Protein AF-A0A2D5ZMA6-F1 (afdb_monomer)

Sequence (93 aa):
MGLPLSLIPIRKQHMLFHMKTTMIIDDGVMARLRQEAAKQGRPMSELVESALRRFLQRPRTTAELPDLPSFDGGGAIVDVSDRDALYQAMEAR

Solvent-accessible surface area (backbone atoms only — not comparable to full-atom values): 6482 Å² total; per-residue (Å²): 141,85,83,78,90,79,76,80,78,77,77,76,73,69,73,85,72,88,77,87,83,91,75,93,71,57,69,72,58,53,52,51,48,51,54,51,20,61,7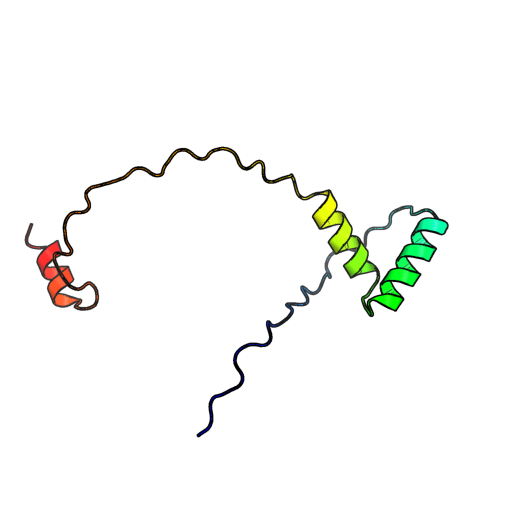6,67,76,43,62,56,69,58,53,52,49,55,49,51,52,58,71,69,50,72,78,80,72,82,62,86,69,77,79,77,87,84,75,90,78,72,74,84,90,58,59,82,86,41,59,68,60,40,52,50,70,65,66,76,110

Nearest PDB structures (foldseek):
  5x3t-assembly1_G  TM=6.405E-01  e=3.426E-01  Mycobacterium tuberculosis H37Rv
  5x3t-assembly1_E  TM=6.381E-01  e=1.831E+00  Mycobacterium tuberculosis H37Rv

Mean predicted aligned error: 15.53 Å

Structure (mmCIF, N/CA/C/O backbone):
data_AF-A0A2D5ZMA6-F1
#
_entry.id   AF-A0A2D5ZMA6-F1
#
loop_
_atom_site.group_PDB
_atom_site.id
_atom_site.type_symbol
_atom_site.label_atom_id
_atom_site.label_alt_id
_atom_site.label_comp_id
_atom_site.label_asym_id
_atom_site.label_entity_id
_atom_site.label_seq_id
_atom_site.pdbx_PDB_ins_code
_atom_site.Cartn_x
_atom_site.Cartn_y
_atom_site.Cartn_z
_atom_site.occupancy
_atom_site.B_iso_or_equiv
_atom_site.auth_seq_id
_atom_site.auth_comp_id
_atom_site.auth_asym_id
_atom_site.auth_atom_id
_atom_site.pdbx_PDB_model_num
ATOM 1 N N . MET A 1 1 ? -5.727 -39.652 -19.643 1.00 41.69 1 MET A N 1
ATOM 2 C CA . MET A 1 1 ? -6.256 -38.273 -19.620 1.00 41.69 1 MET A CA 1
ATOM 3 C C . MET A 1 1 ? -6.101 -37.733 -18.211 1.00 41.69 1 MET A C 1
ATOM 5 O O . MET A 1 1 ? -6.858 -38.121 -17.337 1.00 41.69 1 MET A O 1
ATOM 9 N N . GLY A 1 2 ? -5.069 -36.932 -17.967 1.00 48.28 2 GLY A N 1
ATOM 10 C CA . GLY A 1 2 ? -4.787 -36.362 -16.653 1.00 48.28 2 GLY A CA 1
ATOM 11 C C . GLY A 1 2 ? -3.828 -35.200 -16.831 1.00 48.28 2 GLY A C 1
ATOM 12 O O . GLY A 1 2 ? -2.641 -35.420 -17.047 1.00 48.28 2 GLY A O 1
ATOM 13 N N . LEU A 1 3 ? -4.362 -33.982 -16.829 1.00 46.25 3 LEU A N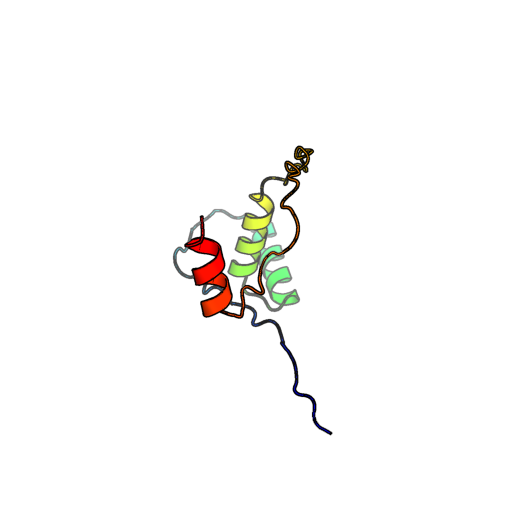 1
ATOM 14 C CA . LEU A 1 3 ? -3.565 -32.760 -16.823 1.00 46.25 3 LEU A CA 1
ATOM 15 C C . LEU A 1 3 ? -3.524 -32.228 -15.381 1.00 46.25 3 LEU A C 1
ATOM 17 O O . LEU A 1 3 ? -4.574 -32.176 -14.736 1.00 46.25 3 LEU A O 1
ATOM 21 N N . PRO A 1 4 ? -2.337 -31.887 -14.851 1.00 45.66 4 PRO A N 1
ATOM 22 C CA . PRO A 1 4 ? -2.164 -31.511 -13.456 1.00 45.66 4 PRO A CA 1
ATOM 23 C C . PRO A 1 4 ? -2.602 -30.065 -13.196 1.00 45.66 4 PRO A C 1
ATOM 25 O O . PRO A 1 4 ? -2.424 -29.182 -14.034 1.00 45.66 4 PRO A O 1
ATOM 28 N N . LEU A 1 5 ? -3.138 -29.836 -11.992 1.00 45.88 5 LEU A N 1
ATOM 29 C CA . LEU A 1 5 ? -3.413 -28.521 -11.413 1.00 45.88 5 LEU A CA 1
ATOM 30 C C . LEU A 1 5 ? -2.174 -27.613 -11.522 1.00 45.88 5 LEU A C 1
ATOM 32 O O . LEU A 1 5 ? -1.215 -27.768 -10.765 1.00 45.88 5 LEU A O 1
ATOM 36 N N . SER A 1 6 ? -2.202 -26.635 -12.428 1.00 43.25 6 SER A N 1
ATOM 37 C CA . SER A 1 6 ? -1.193 -25.582 -12.491 1.00 43.25 6 SER A CA 1
ATOM 38 C C . SER A 1 6 ? -1.558 -24.424 -11.559 1.00 43.25 6 SER A C 1
ATOM 40 O O . SER A 1 6 ? -2.565 -23.749 -11.758 1.00 43.25 6 SER A O 1
ATOM 42 N N . LEU A 1 7 ? -0.667 -24.176 -10.597 1.00 42.78 7 LEU A N 1
ATOM 43 C CA . LEU A 1 7 ? -0.366 -22.872 -10.002 1.00 42.78 7 LEU A CA 1
ATOM 44 C C . LEU A 1 7 ? -1.538 -22.113 -9.352 1.00 42.78 7 LEU A C 1
ATOM 46 O O . LEU A 1 7 ? -2.015 -21.089 -9.836 1.00 42.78 7 LEU A O 1
ATOM 50 N N . ILE A 1 8 ? -1.875 -22.519 -8.129 1.00 47.09 8 ILE A N 1
ATOM 51 C CA . ILE A 1 8 ? -2.301 -21.533 -7.131 1.00 47.09 8 ILE A CA 1
ATOM 52 C C . ILE A 1 8 ? -1.063 -20.662 -6.865 1.00 47.09 8 ILE A C 1
ATOM 54 O O . ILE A 1 8 ? -0.023 -21.215 -6.491 1.00 47.09 8 ILE A O 1
ATOM 58 N N . PRO A 1 9 ? -1.105 -19.333 -7.065 1.00 41.84 9 PRO A N 1
ATOM 59 C CA . PRO A 1 9 ? 0.015 -18.493 -6.691 1.00 41.84 9 PRO A CA 1
ATOM 60 C C . PRO A 1 9 ? 0.214 -18.652 -5.186 1.00 41.84 9 PRO A C 1
ATOM 62 O O . PRO A 1 9 ? -0.666 -18.322 -4.388 1.00 41.84 9 PRO A O 1
ATOM 65 N N . ILE A 1 10 ? 1.373 -19.191 -4.811 1.00 43.25 10 ILE A N 1
ATOM 66 C CA . ILE A 1 10 ? 1.868 -19.199 -3.441 1.00 43.25 10 ILE A CA 1
ATOM 67 C C . ILE A 1 10 ? 1.817 -17.738 -3.002 1.00 43.25 10 ILE A C 1
ATOM 69 O O . ILE A 1 10 ? 2.652 -16.930 -3.418 1.00 43.25 10 ILE A O 1
ATOM 73 N N . ARG A 1 11 ? 0.816 -17.369 -2.192 1.00 44.66 11 AR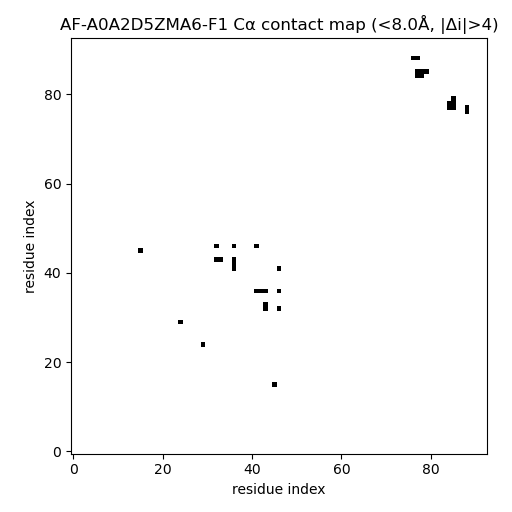G A N 1
ATOM 74 C CA . ARG A 1 11 ? 0.888 -16.150 -1.394 1.00 44.66 11 ARG A CA 1
ATOM 75 C C . ARG A 1 11 ? 2.139 -16.336 -0.553 1.00 44.66 11 ARG A C 1
ATOM 77 O O . ARG A 1 11 ? 2.093 -17.012 0.470 1.00 44.66 11 ARG A O 1
ATOM 84 N N . LYS A 1 12 ? 3.266 -15.778 -1.007 1.00 45.31 12 LYS A N 1
ATOM 85 C CA . LYS A 1 12 ? 4.404 -15.494 -0.145 1.00 45.31 12 LYS A CA 1
ATOM 86 C C . LYS A 1 12 ? 3.836 -14.579 0.927 1.00 45.31 12 LYS A C 1
ATOM 88 O O . LYS A 1 12 ? 3.768 -13.366 0.746 1.00 45.31 12 LYS A O 1
ATOM 93 N N . GLN A 1 13 ? 3.367 -15.171 2.019 1.00 50.28 13 GLN A N 1
ATOM 94 C CA . GLN A 1 13 ? 3.331 -14.497 3.294 1.00 50.28 13 GLN A CA 1
ATOM 95 C C . GLN A 1 13 ? 4.793 -14.157 3.546 1.00 50.28 13 GLN A C 1
ATOM 97 O O . GLN A 1 13 ? 5.567 -14.981 4.024 1.00 50.28 13 GLN A O 1
ATOM 102 N N . HIS A 1 14 ? 5.218 -12.977 3.092 1.00 51.41 14 HIS A N 1
ATOM 103 C CA . HIS A 1 14 ? 6.410 -12.373 3.640 1.00 51.41 14 HIS A CA 1
ATOM 104 C C . HIS A 1 14 ? 6.118 -12.340 5.130 1.00 51.41 14 HIS A C 1
ATOM 106 O O . HIS A 1 14 ? 5.195 -11.650 5.561 1.00 51.41 14 HIS A O 1
ATOM 112 N N . MET A 1 15 ? 6.815 -13.187 5.881 1.00 51.06 15 MET A N 1
ATOM 113 C CA . MET A 1 15 ? 6.841 -13.132 7.326 1.00 51.06 15 MET A CA 1
ATOM 114 C C . MET A 1 15 ? 7.262 -11.699 7.658 1.00 51.06 15 MET A C 1
ATOM 116 O O . MET A 1 15 ? 8.439 -11.360 7.596 1.00 51.06 15 MET A O 1
ATOM 120 N N . LEU A 1 16 ? 6.273 -10.836 7.906 1.00 52.25 16 LEU A N 1
ATOM 121 C CA . LEU A 1 16 ? 6.392 -9.431 8.297 1.00 52.25 16 LEU A CA 1
ATOM 122 C C . LEU A 1 16 ? 6.844 -9.376 9.758 1.00 52.25 16 LEU A C 1
ATOM 124 O O . LEU A 1 16 ? 6.243 -8.747 10.620 1.00 52.25 16 LEU A O 1
ATOM 128 N N . PHE A 1 17 ? 7.906 -10.107 10.055 1.00 60.81 17 PHE A N 1
ATOM 129 C CA . PHE A 1 17 ? 8.690 -9.925 11.248 1.00 60.81 17 PHE A CA 1
ATOM 130 C C . PHE A 1 17 ? 9.936 -9.215 10.776 1.00 60.81 17 PHE A C 1
ATOM 132 O O . PHE A 1 17 ? 10.622 -9.752 9.922 1.00 60.81 17 PHE A O 1
ATOM 139 N N . HIS A 1 18 ? 10.163 -8.001 11.267 1.00 59.28 18 HIS A N 1
ATOM 140 C CA . HIS A 1 18 ? 11.471 -7.620 11.804 1.00 59.28 18 HIS A CA 1
ATOM 141 C C . HIS A 1 18 ? 11.365 -6.365 12.694 1.00 59.28 18 HIS A C 1
ATOM 143 O O . HIS A 1 18 ? 12.195 -6.219 13.580 1.00 59.28 18 HIS A O 1
ATOM 149 N N . MET A 1 19 ? 10.307 -5.535 12.601 1.00 74.25 19 MET A N 1
ATOM 150 C CA . MET A 1 19 ? 10.062 -4.448 13.571 1.00 74.25 19 MET A CA 1
ATOM 151 C C . MET A 1 19 ? 8.590 -4.297 13.978 1.00 74.25 19 MET A C 1
ATOM 153 O O . MET A 1 19 ? 7.694 -4.329 13.138 1.00 74.25 19 MET A O 1
ATOM 157 N N . LYS A 1 20 ? 8.349 -4.092 15.280 1.00 81.88 20 LYS A N 1
ATOM 158 C CA . LYS A 1 20 ? 7.082 -3.577 15.819 1.00 81.88 20 LYS A CA 1
ATOM 159 C C . LYS A 1 20 ? 7.271 -2.092 16.093 1.00 81.88 20 LYS A C 1
ATOM 161 O O . LYS A 1 20 ? 8.054 -1.725 16.963 1.00 81.88 20 LYS A O 1
ATOM 166 N N . THR A 1 21 ? 6.568 -1.256 15.344 1.00 85.56 21 THR A N 1
ATOM 167 C CA . THR A 1 21 ? 6.570 0.193 15.544 1.00 85.56 21 THR A CA 1
ATOM 168 C C . THR A 1 21 ? 5.363 0.576 16.384 1.00 85.56 21 THR A C 1
ATOM 170 O O . THR A 1 21 ? 4.237 0.198 16.062 1.00 85.56 21 THR A O 1
ATOM 173 N N . THR A 1 22 ? 5.588 1.339 17.447 1.00 89.88 22 THR A N 1
A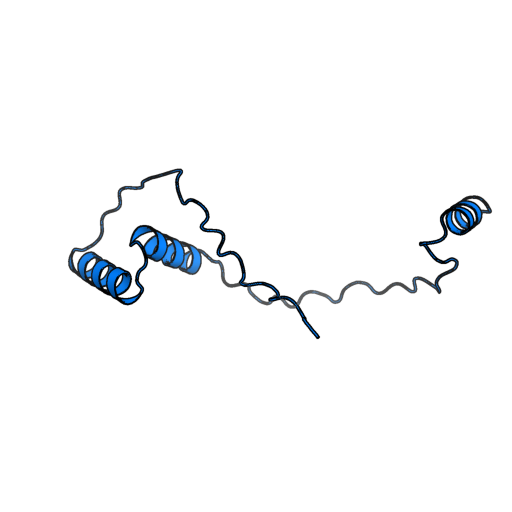TOM 174 C CA . THR A 1 22 ? 4.506 1.974 18.201 1.00 89.88 22 THR A CA 1
ATOM 175 C C . THR A 1 22 ? 4.180 3.304 17.532 1.00 89.88 22 THR A C 1
ATOM 177 O O . THR A 1 22 ? 5.058 4.148 17.379 1.00 89.88 22 THR A O 1
ATOM 180 N N . MET A 1 23 ? 2.929 3.489 17.118 1.00 90.81 23 MET A N 1
ATOM 181 C CA . MET A 1 23 ? 2.423 4.743 16.558 1.00 90.81 23 MET A CA 1
ATOM 182 C C . MET A 1 23 ? 1.116 5.115 17.255 1.00 90.81 23 MET A C 1
ATOM 184 O O . MET A 1 23 ? 0.375 4.234 17.691 1.00 90.81 23 MET A O 1
ATOM 188 N N . ILE A 1 24 ? 0.838 6.411 17.363 1.00 95.69 24 ILE A N 1
ATOM 189 C CA . ILE A 1 24 ? -0.422 6.905 17.922 1.00 95.69 24 ILE A CA 1
ATOM 190 C C . ILE A 1 24 ? -1.487 6.817 16.829 1.00 95.69 24 ILE A C 1
ATOM 192 O O . ILE A 1 24 ? -1.288 7.326 15.727 1.00 95.69 24 ILE A O 1
ATOM 196 N N . ILE A 1 25 ? -2.607 6.163 17.133 1.00 94.38 25 ILE A N 1
ATOM 197 C CA . ILE A 1 25 ? -3.750 6.015 16.231 1.00 94.38 25 ILE A CA 1
ATOM 198 C C . ILE A 1 25 ? -5.000 6.389 17.020 1.00 94.38 25 ILE A C 1
ATOM 200 O O . ILE A 1 25 ? -5.192 5.891 18.125 1.00 94.38 25 ILE A O 1
ATOM 204 N N . ASP A 1 26 ? -5.833 7.252 16.442 1.00 97.81 26 ASP A N 1
ATOM 205 C CA . ASP A 1 26 ? -7.140 7.606 16.996 1.00 97.81 26 ASP A CA 1
ATOM 206 C C . ASP A 1 26 ? -8.022 6.362 17.231 1.00 97.81 26 ASP A C 1
ATOM 208 O O . ASP A 1 26 ? -8.021 5.416 16.434 1.00 97.81 26 ASP A O 1
ATOM 212 N N . ASP A 1 27 ? -8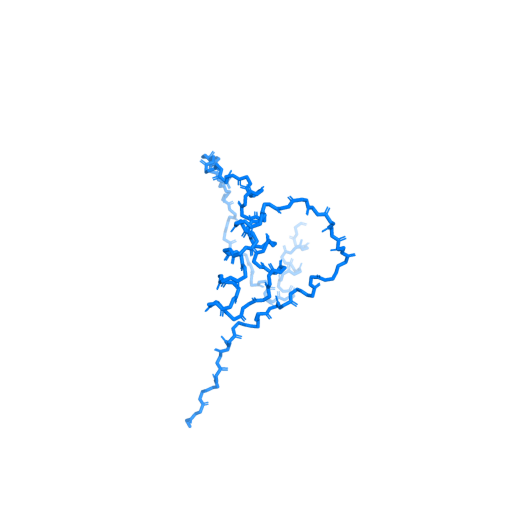.811 6.372 18.307 1.00 97.31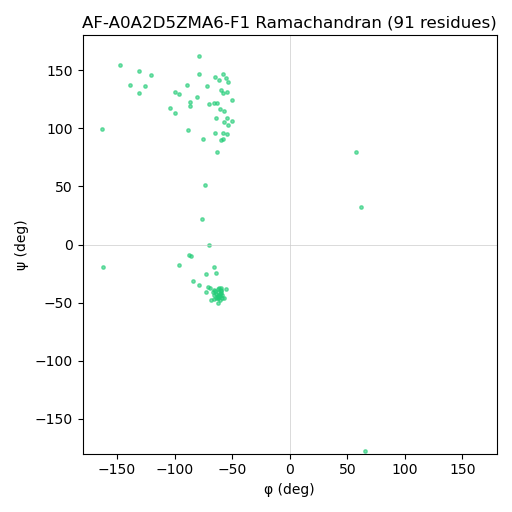 27 ASP A N 1
ATOM 213 C CA . ASP A 1 27 ? -9.642 5.233 18.713 1.00 97.31 27 ASP A CA 1
ATOM 214 C C . ASP A 1 27 ? -10.690 4.859 17.656 1.00 97.31 27 ASP A C 1
ATOM 216 O O . ASP A 1 27 ? -10.935 3.672 17.403 1.00 97.31 27 ASP A O 1
ATOM 220 N N . GLY A 1 28 ? -11.276 5.854 16.984 1.00 98.00 28 GLY A N 1
ATOM 221 C CA . GLY A 1 28 ? -12.225 5.641 15.895 1.00 98.00 28 GLY A CA 1
ATOM 222 C C . GLY A 1 28 ? -11.566 4.979 14.685 1.00 98.00 28 GLY A C 1
ATOM 223 O O . GLY A 1 28 ? -12.141 4.074 14.069 1.00 98.00 28 GLY A O 1
ATOM 224 N N . VAL A 1 29 ? -10.328 5.366 14.374 1.00 96.88 29 VAL A N 1
ATOM 225 C CA . VAL A 1 29 ? -9.523 4.720 13.326 1.00 96.88 29 VAL A CA 1
ATOM 226 C C . VAL A 1 29 ? -9.179 3.280 13.715 1.00 96.88 29 VAL A C 1
ATOM 228 O O . VAL A 1 29 ? -9.350 2.372 12.896 1.00 96.88 29 VAL A O 1
ATOM 231 N N . MET A 1 30 ? -8.784 3.031 14.967 1.00 96.62 30 MET A N 1
ATOM 232 C CA . MET A 1 30 ? -8.513 1.676 15.462 1.00 96.62 30 MET A CA 1
ATOM 233 C C . MET A 1 30 ? -9.749 0.771 15.431 1.00 96.62 30 MET A C 1
ATOM 235 O O . MET A 1 30 ? -9.636 -0.411 15.093 1.00 96.62 30 MET A O 1
ATOM 239 N N . ALA A 1 31 ? -10.934 1.297 15.750 1.00 97.81 31 ALA A N 1
ATOM 240 C CA . ALA A 1 31 ? -12.187 0.548 15.670 1.00 97.81 31 ALA A CA 1
ATOM 241 C C . ALA A 1 31 ? -12.492 0.104 14.230 1.00 97.81 31 ALA A C 1
ATOM 243 O O . ALA A 1 31 ? -12.775 -1.072 13.986 1.00 97.81 31 ALA A O 1
ATOM 244 N N . ARG A 1 32 ? -12.352 1.019 13.263 1.00 97.50 32 ARG A N 1
ATOM 245 C CA . ARG A 1 32 ? -12.538 0.711 11.837 1.00 97.50 32 ARG A CA 1
ATOM 246 C C . ARG A 1 32 ? -11.506 -0.293 11.332 1.00 97.50 32 ARG A C 1
ATOM 248 O O . ARG A 1 32 ? -11.873 -1.239 10.642 1.00 97.50 32 ARG A O 1
ATOM 255 N N . LEU A 1 33 ? -10.239 -0.146 11.724 1.00 96.62 33 LEU A N 1
ATOM 256 C CA . LEU A 1 33 ? -9.178 -1.081 11.345 1.00 96.62 33 LEU A CA 1
ATOM 257 C C . LEU A 1 33 ? -9.478 -2.512 11.822 1.00 96.62 33 LEU A C 1
ATOM 259 O O . LEU A 1 33 ? -9.319 -3.457 11.051 1.00 96.62 33 LEU A O 1
ATOM 263 N N . ARG A 1 34 ? -9.956 -2.678 13.064 1.00 96.56 34 ARG A N 1
ATOM 264 C CA . ARG A 1 34 ? -10.376 -3.987 13.602 1.00 96.56 34 ARG A CA 1
ATOM 265 C C . ARG A 1 34 ? -11.548 -4.576 12.825 1.00 96.56 34 ARG A C 1
ATOM 267 O O . ARG A 1 34 ? -11.529 -5.761 12.501 1.00 96.56 34 ARG A O 1
ATOM 274 N N . GLN A 1 35 ? -12.549 -3.754 12.515 1.00 98.06 35 GLN A N 1
ATOM 275 C CA . GLN A 1 35 ? -13.712 -4.188 11.747 1.00 98.06 35 GLN A CA 1
ATOM 276 C C . GLN A 1 35 ? -13.306 -4.673 10.347 1.00 98.06 35 GLN A C 1
ATOM 278 O O . GLN A 1 35 ? -13.755 -5.731 9.913 1.00 98.06 35 GLN A O 1
ATOM 283 N N . GLU A 1 36 ? -12.433 -3.940 9.657 1.00 97.62 36 GLU A N 1
ATOM 284 C CA . GLU A 1 36 ? -11.954 -4.320 8.325 1.00 97.62 36 GLU A CA 1
ATOM 285 C C . GLU A 1 36 ? -11.047 -5.558 8.352 1.00 97.62 36 GLU A C 1
ATOM 287 O O . GLU A 1 36 ? -11.165 -6.422 7.484 1.00 97.62 36 GLU A O 1
ATOM 292 N N . ALA A 1 37 ? -10.203 -5.705 9.377 1.00 96.62 37 ALA A N 1
ATOM 293 C CA . ALA A 1 37 ? -9.409 -6.915 9.604 1.00 96.62 37 ALA A CA 1
ATOM 294 C C . ALA A 1 37 ? -10.299 -8.156 9.762 1.00 96.62 37 ALA A C 1
ATOM 296 O O . ALA A 1 37 ? -10.067 -9.174 9.106 1.00 96.62 37 ALA A O 1
ATOM 297 N N . ALA A 1 38 ? -11.359 -8.043 10.569 1.00 97.50 38 ALA A N 1
ATOM 298 C CA . ALA A 1 38 ? -12.325 -9.115 10.781 1.00 97.50 38 ALA A CA 1
ATOM 299 C C . ALA A 1 38 ? -13.092 -9.459 9.496 1.00 97.50 38 ALA A C 1
ATOM 301 O O . ALA A 1 38 ? -13.180 -10.631 9.137 1.00 97.50 38 ALA A O 1
ATOM 302 N N . LYS A 1 39 ? -13.583 -8.449 8.764 1.00 97.50 39 LYS A N 1
ATOM 303 C CA . LYS A 1 39 ? -14.286 -8.648 7.484 1.00 97.50 39 LYS A CA 1
ATOM 304 C C . LYS A 1 39 ? -13.418 -9.352 6.440 1.00 97.50 39 LYS A C 1
ATOM 306 O O . LYS A 1 39 ? -13.924 -10.181 5.693 1.00 97.50 39 LYS A O 1
ATOM 311 N N . GLN A 1 40 ? -12.130 -9.015 6.370 1.00 95.81 40 GLN A N 1
ATOM 312 C CA . GLN A 1 40 ? -11.210 -9.582 5.381 1.00 95.81 40 GLN A CA 1
ATOM 313 C C . GLN A 1 40 ? -10.556 -10.896 5.836 1.00 95.81 40 GLN A C 1
ATOM 315 O O . GLN A 1 40 ? -9.874 -11.527 5.031 1.00 95.81 40 GLN A O 1
ATOM 320 N N . GLY A 1 41 ? -10.714 -11.296 7.104 1.00 95.31 41 GLY A N 1
ATOM 321 C CA . GLY A 1 41 ? -10.008 -12.446 7.677 1.00 95.31 41 GLY A CA 1
ATOM 322 C C . GLY A 1 41 ? -8.486 -12.272 7.677 1.00 95.31 41 GLY A C 1
ATOM 323 O O . GLY A 1 41 ? -7.752 -13.242 7.498 1.00 95.31 41 GLY A O 1
ATOM 324 N N . ARG A 1 42 ? -8.001 -11.030 7.817 1.00 92.56 42 ARG A N 1
ATOM 325 C CA . ARG A 1 42 ? -6.575 -10.673 7.729 1.00 92.56 42 ARG A CA 1
ATOM 326 C C . ARG A 1 42 ? -6.097 -10.033 9.030 1.00 92.56 42 ARG A C 1
ATOM 328 O O . ARG A 1 42 ? -6.857 -9.297 9.656 1.00 92.56 42 ARG A O 1
ATOM 335 N N . PRO A 1 43 ? -4.839 -10.252 9.444 1.00 92.62 43 PRO A N 1
ATOM 336 C CA . PRO A 1 43 ? -4.293 -9.586 10.619 1.00 92.62 43 PRO A CA 1
ATOM 337 C C . PRO A 1 43 ? -4.201 -8.065 10.404 1.00 92.62 43 PRO A C 1
ATOM 339 O O . PRO A 1 43 ? -3.862 -7.595 9.316 1.00 92.62 43 PRO A O 1
ATOM 342 N N . MET A 1 44 ? -4.451 -7.282 11.462 1.00 92.25 44 MET A N 1
ATOM 343 C CA . MET A 1 44 ? -4.397 -5.809 11.404 1.00 92.25 44 MET A CA 1
ATOM 344 C C . MET A 1 44 ? -3.047 -5.286 10.895 1.00 92.25 44 MET A C 1
ATOM 346 O O . MET A 1 44 ? -3.017 -4.332 10.125 1.00 92.25 44 MET A O 1
ATOM 350 N N . SER A 1 45 ? -1.936 -5.922 11.285 1.00 90.75 45 SER A N 1
ATOM 351 C CA . SER A 1 45 ? -0.587 -5.548 10.840 1.00 90.75 45 SER A CA 1
ATOM 352 C C . SER A 1 45 ? -0.418 -5.640 9.322 1.00 90.75 45 SER A C 1
ATOM 354 O O . SER A 1 45 ? 0.222 -4.780 8.726 1.00 90.75 45 SER A O 1
ATOM 356 N N . GLU A 1 46 ? -1.030 -6.637 8.681 1.00 92.12 46 GLU A N 1
ATOM 357 C CA . GLU A 1 46 ? -0.983 -6.800 7.226 1.00 92.12 46 GLU A CA 1
ATOM 358 C C . GLU A 1 46 ? -1.814 -5.725 6.515 1.00 92.12 46 GLU A C 1
ATOM 360 O O . GLU A 1 46 ? -1.409 -5.234 5.458 1.00 92.12 46 GLU A O 1
ATOM 365 N N . LEU A 1 47 ? -2.951 -5.319 7.094 1.00 93.31 47 LEU A N 1
ATOM 366 C CA . LEU A 1 47 ? -3.751 -4.210 6.565 1.00 93.31 47 LEU A CA 1
ATOM 367 C C . LEU A 1 47 ? -3.009 -2.879 6.661 1.00 93.31 47 LEU A C 1
ATOM 369 O O . LEU A 1 47 ? -2.952 -2.151 5.669 1.00 93.31 47 LEU A O 1
ATOM 373 N N . VAL A 1 48 ? -2.422 -2.588 7.824 1.00 93.38 48 VAL A N 1
ATOM 374 C CA . VAL A 1 48 ? -1.641 -1.364 8.041 1.00 93.38 48 VAL A CA 1
ATOM 375 C C . VAL A 1 48 ? -0.459 -1.316 7.080 1.00 93.38 48 VAL A C 1
ATOM 377 O O . VAL A 1 48 ? -0.286 -0.318 6.389 1.00 93.38 48 VAL A O 1
ATOM 380 N N . GLU A 1 49 ? 0.299 -2.406 6.950 1.00 92.00 49 GLU A N 1
ATOM 381 C CA . GLU A 1 49 ? 1.431 -2.455 6.023 1.00 92.00 49 GLU A CA 1
ATOM 382 C C . GLU A 1 49 ? 0.995 -2.276 4.564 1.00 92.00 49 GLU A C 1
ATOM 384 O O . GLU A 1 49 ? 1.591 -1.502 3.816 1.00 92.00 49 GLU A O 1
ATOM 389 N N . SER A 1 50 ? -0.080 -2.952 4.147 1.00 91.88 50 SER A N 1
ATOM 390 C CA . SER A 1 50 ? -0.607 -2.813 2.784 1.00 91.88 50 SER A CA 1
ATOM 391 C C . SER A 1 50 ? -1.003 -1.362 2.484 1.00 91.88 50 SER A C 1
ATOM 393 O O . SER A 1 50 ? -0.732 -0.855 1.393 1.00 91.88 50 SER A O 1
ATOM 395 N N . ALA A 1 51 ? -1.637 -0.692 3.452 1.00 93.00 51 ALA A N 1
ATOM 396 C CA . ALA A 1 51 ? -2.056 0.697 3.334 1.00 93.00 51 ALA A CA 1
ATOM 397 C C . ALA A 1 51 ? -0.857 1.654 3.291 1.00 93.00 51 ALA A C 1
ATOM 399 O O . ALA A 1 51 ? -0.791 2.487 2.390 1.00 93.00 51 ALA A O 1
ATOM 400 N N . LEU A 1 52 ? 0.113 1.497 4.198 1.00 93.19 52 LEU A N 1
ATOM 401 C CA . LEU A 1 52 ? 1.330 2.312 4.230 1.00 93.19 52 LEU A CA 1
ATOM 402 C C . LEU A 1 52 ? 2.137 2.157 2.943 1.00 93.19 52 LEU A C 1
ATOM 404 O O . LEU A 1 52 ? 2.538 3.150 2.343 1.00 93.19 52 LEU A O 1
ATOM 408 N N . ARG A 1 53 ? 2.310 0.926 2.455 1.00 91.56 53 ARG A N 1
ATOM 409 C CA . ARG A 1 53 ? 3.002 0.668 1.191 1.00 91.56 53 ARG A CA 1
ATOM 410 C C . ARG A 1 53 ? 2.304 1.339 0.016 1.00 91.56 53 ARG A C 1
ATOM 412 O O . ARG A 1 53 ? 2.981 1.910 -0.829 1.00 91.56 53 ARG A O 1
ATOM 419 N N . ARG A 1 54 ? 0.971 1.291 -0.045 1.00 92.38 54 ARG A N 1
ATOM 420 C CA . ARG A 1 54 ? 0.205 1.988 -1.088 1.00 92.38 54 ARG A CA 1
ATOM 421 C C . ARG A 1 54 ? 0.321 3.506 -0.960 1.00 92.38 54 ARG A C 1
ATOM 423 O O . ARG A 1 54 ? 0.461 4.175 -1.972 1.00 92.38 54 ARG A O 1
ATOM 430 N N . PHE A 1 55 ? 0.275 4.036 0.257 1.00 92.75 55 PHE A N 1
ATOM 431 C CA . PHE A 1 55 ? 0.397 5.469 0.515 1.00 92.75 55 PHE A CA 1
ATOM 432 C C . PHE A 1 55 ? 1.782 6.014 0.134 1.00 92.75 55 PHE A C 1
ATOM 434 O O . PHE A 1 55 ? 1.888 7.091 -0.440 1.00 92.75 55 PHE A O 1
ATOM 441 N N . LEU A 1 56 ? 2.840 5.248 0.413 1.00 92.69 56 LEU A N 1
ATOM 442 C CA . LEU A 1 56 ? 4.229 5.615 0.123 1.00 92.69 56 LEU A CA 1
ATOM 443 C C . LEU A 1 56 ? 4.675 5.263 -1.301 1.00 92.69 56 LEU A C 1
ATOM 445 O O . LEU A 1 56 ? 5.762 5.662 -1.721 1.00 92.69 56 LEU A O 1
ATOM 449 N N . GLN A 1 57 ? 3.874 4.507 -2.055 1.00 90.00 57 GLN A N 1
ATOM 450 C CA . GLN A 1 57 ? 4.145 4.281 -3.467 1.00 90.00 57 GLN A CA 1
ATOM 451 C C . GLN A 1 57 ? 4.056 5.618 -4.196 1.00 90.00 57 GLN A C 1
ATOM 453 O O . GLN A 1 57 ? 2.976 6.170 -4.397 1.00 90.00 57 GLN A O 1
ATOM 458 N N . ARG A 1 58 ? 5.216 6.130 -4.620 1.00 80.12 58 ARG A N 1
ATOM 459 C CA . ARG A 1 58 ? 5.272 7.261 -5.540 1.00 80.12 58 ARG A CA 1
ATOM 460 C C . ARG A 1 58 ? 4.442 6.893 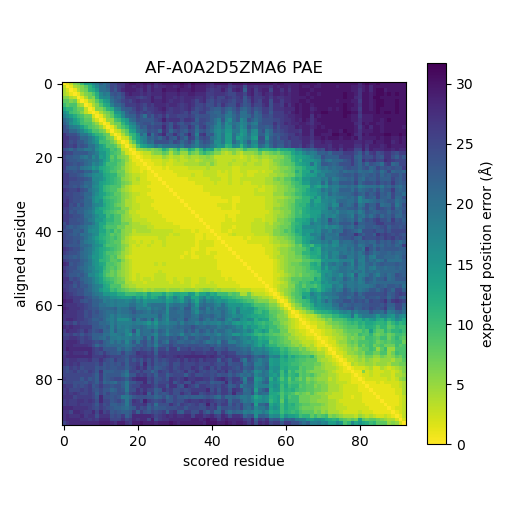-6.773 1.00 80.12 58 ARG A C 1
ATOM 462 O O . ARG A 1 58 ? 4.653 5.796 -7.306 1.00 80.12 58 ARG A O 1
ATOM 469 N N . PRO A 1 59 ? 3.527 7.764 -7.236 1.00 77.50 59 PRO A N 1
ATOM 470 C CA . PRO A 1 59 ? 2.859 7.547 -8.505 1.0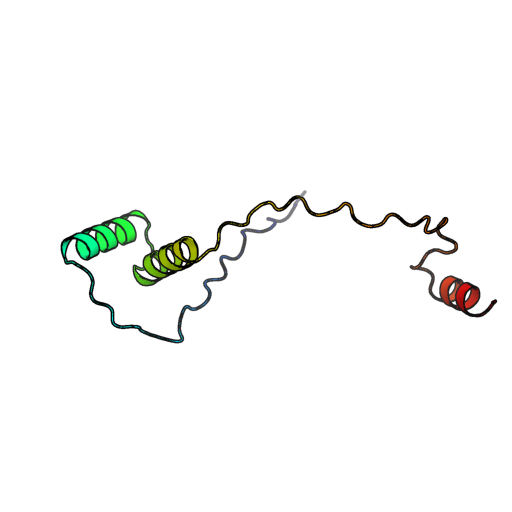0 77.50 59 PRO A CA 1
ATOM 471 C C . PRO A 1 59 ? 3.939 7.268 -9.542 1.00 77.50 59 PRO A C 1
ATOM 473 O O . PRO A 1 59 ? 4.886 8.049 -9.675 1.00 77.50 59 PRO A O 1
ATOM 476 N N . ARG A 1 60 ? 3.846 6.126 -10.229 1.00 69.44 60 ARG A N 1
ATOM 477 C CA . ARG A 1 60 ? 4.629 5.940 -11.443 1.00 69.44 60 ARG A CA 1
ATOM 478 C C . ARG A 1 60 ? 4.079 6.969 -12.408 1.00 69.44 60 ARG A C 1
ATOM 480 O O . ARG A 1 60 ? 3.044 6.737 -13.022 1.00 69.44 60 ARG A O 1
ATOM 487 N N . THR A 1 61 ? 4.724 8.126 -12.488 1.00 70.25 61 THR A N 1
ATOM 488 C CA . THR A 1 61 ? 4.546 8.978 -13.648 1.00 70.25 61 THR A CA 1
ATOM 489 C C . THR A 1 61 ? 4.933 8.091 -14.817 1.00 70.25 61 THR A C 1
ATOM 491 O O . THR A 1 61 ? 6.071 7.622 -14.886 1.00 70.25 61 THR A O 1
ATOM 494 N N . THR A 1 62 ? 3.973 7.782 -15.683 1.00 69.00 62 THR A N 1
ATOM 495 C CA . THR A 1 62 ? 4.264 7.351 -17.045 1.00 69.00 62 THR A CA 1
ATOM 496 C C . THR A 1 62 ? 4.955 8.534 -17.697 1.00 69.00 62 THR A C 1
ATOM 498 O O . THR A 1 62 ? 4.322 9.370 -18.331 1.00 69.00 62 THR A O 1
ATOM 501 N N . ALA A 1 63 ? 6.245 8.687 -17.406 1.00 74.88 63 ALA A N 1
ATOM 502 C CA . ALA A 1 63 ? 7.100 9.488 -18.244 1.00 74.88 63 ALA A CA 1
ATOM 503 C C . ALA A 1 63 ? 7.043 8.826 -19.617 1.00 74.88 63 ALA A C 1
ATOM 505 O O . ALA A 1 63 ? 7.133 7.596 -19.702 1.00 74.88 63 ALA A O 1
ATOM 506 N N . GLU A 1 64 ? 6.847 9.622 -20.662 1.00 79.88 64 GLU A N 1
ATOM 507 C CA . GLU A 1 64 ? 7.153 9.159 -22.007 1.00 79.88 64 GLU A CA 1
ATOM 508 C C . GLU A 1 64 ? 8.626 8.760 -21.992 1.00 79.88 64 GLU A C 1
ATOM 510 O O . GLU A 1 64 ? 9.523 9.593 -21.845 1.00 79.88 64 GLU A O 1
ATOM 515 N N . LEU A 1 65 ? 8.861 7.449 -21.988 1.00 83.00 65 LEU A N 1
ATOM 516 C CA . LEU A 1 65 ? 10.197 6.917 -22.157 1.00 83.00 65 LEU A CA 1
ATOM 517 C C . LEU A 1 65 ? 10.561 7.153 -23.622 1.00 83.00 65 LEU A C 1
ATOM 519 O O . LEU A 1 65 ? 9.711 6.917 -24.483 1.00 83.00 65 LEU A O 1
ATOM 523 N N . PRO A 1 66 ? 11.786 7.616 -23.919 1.00 85.25 66 PRO A N 1
ATOM 524 C CA . PRO A 1 66 ? 12.237 7.641 -25.297 1.00 85.25 66 PRO A CA 1
ATOM 525 C C . PRO A 1 66 ? 12.168 6.221 -25.860 1.00 85.25 66 PRO A C 1
ATOM 527 O O . PRO A 1 66 ? 12.390 5.247 -25.129 1.00 85.25 66 PRO A O 1
ATOM 530 N N . ASP A 1 67 ? 11.877 6.115 -27.153 1.00 88.00 67 ASP A N 1
ATOM 531 C CA . ASP A 1 67 ? 11.936 4.834 -27.842 1.00 88.00 67 ASP A CA 1
ATOM 532 C C . ASP A 1 67 ? 13.310 4.191 -27.624 1.00 88.00 67 ASP A C 1
ATOM 534 O O . ASP A 1 67 ? 14.350 4.862 -27.611 1.00 88.00 67 ASP A O 1
ATOM 538 N N . LEU A 1 68 ? 13.314 2.873 -27.422 1.00 89.81 68 LEU A N 1
ATOM 539 C CA . LEU A 1 68 ? 14.565 2.134 -27.325 1.00 89.81 68 LEU A CA 1
ATOM 540 C C . LEU A 1 68 ? 15.334 2.278 -28.646 1.00 89.81 68 LEU A C 1
ATOM 542 O O . LEU A 1 68 ? 14.718 2.242 -29.715 1.00 89.81 68 LEU A O 1
ATOM 546 N N . PRO A 1 69 ? 16.671 2.409 -28.600 1.00 89.06 69 PRO A N 1
ATOM 547 C CA . PRO A 1 69 ? 17.460 2.447 -29.819 1.00 89.06 69 PRO A CA 1
ATOM 548 C C . PRO A 1 69 ? 17.219 1.166 -30.622 1.00 89.06 69 PRO A C 1
ATOM 550 O O . PRO A 1 69 ? 17.295 0.057 -30.088 1.00 89.06 69 PRO A O 1
ATOM 553 N N . SER A 1 70 ? 16.921 1.331 -31.909 1.00 89.00 70 SER A N 1
ATOM 554 C CA . SER A 1 70 ? 16.864 0.219 -32.850 1.00 89.00 70 SER A CA 1
ATOM 555 C C . SER A 1 70 ? 18.245 0.006 -33.462 1.00 89.00 70 SER A C 1
ATOM 557 O O . SER A 1 70 ? 18.947 0.958 -33.804 1.00 89.00 70 SER A O 1
ATOM 559 N N . PHE A 1 71 ? 18.642 -1.257 -33.574 1.00 85.50 71 PHE A N 1
ATOM 560 C CA . PHE A 1 71 ? 19.866 -1.672 -34.244 1.00 85.50 71 PHE A CA 1
ATOM 561 C C . PHE A 1 71 ? 19.497 -2.714 -35.293 1.00 85.50 71 PHE A C 1
ATOM 563 O O . PHE A 1 71 ? 18.710 -3.619 -35.008 1.00 85.50 71 PHE A O 1
ATOM 570 N N . ASP A 1 72 ? 20.077 -2.604 -36.487 1.00 86.25 72 ASP A N 1
ATOM 571 C CA . ASP A 1 72 ? 20.047 -3.695 -37.455 1.00 86.25 72 ASP A CA 1
ATOM 572 C C . ASP A 1 72 ? 21.040 -4.765 -36.988 1.00 86.25 72 ASP A C 1
ATOM 574 O O . ASP A 1 72 ? 22.242 -4.690 -37.242 1.00 86.25 72 ASP A O 1
ATOM 578 N N . GLY A 1 73 ? 20.541 -5.715 -36.194 1.00 81.06 73 GLY A N 1
ATOM 579 C CA . GLY A 1 73 ? 21.336 -6.805 -35.628 1.00 81.06 73 GLY A CA 1
ATOM 580 C C . GLY A 1 73 ? 21.789 -7.841 -36.659 1.00 81.06 73 GLY A C 1
ATOM 581 O O . GLY A 1 73 ? 22.462 -8.801 -36.284 1.00 81.06 73 GLY A O 1
ATOM 582 N N . GLY A 1 74 ? 21.418 -7.667 -37.933 1.00 82.44 74 GLY A N 1
ATOM 583 C CA . GLY A 1 74 ? 21.582 -8.684 -38.958 1.00 82.44 74 GLY A CA 1
ATOM 584 C C . GLY A 1 74 ? 20.724 -9.925 -38.692 1.00 82.44 74 GLY A C 1
ATOM 585 O O . GLY A 1 74 ? 19.934 -10.001 -37.749 1.00 82.44 74 GLY A O 1
ATOM 586 N N . GLY A 1 75 ? 20.860 -10.920 -39.566 1.00 82.69 75 GLY A N 1
ATOM 587 C CA . GLY A 1 75 ? 20.234 -12.226 -39.379 1.00 82.69 75 GLY A CA 1
ATOM 588 C C . GLY A 1 75 ? 20.999 -13.100 -38.383 1.00 82.69 75 GLY A C 1
ATOM 589 O O . GLY A 1 75 ? 22.183 -12.887 -38.121 1.00 82.69 75 GLY A O 1
ATOM 590 N N . ALA A 1 76 ? 20.337 -14.135 -37.866 1.00 85.25 76 ALA A N 1
ATOM 591 C CA . ALA A 1 76 ? 21.021 -15.178 -37.111 1.00 85.25 76 ALA A CA 1
ATOM 592 C C . ALA A 1 76 ? 22.017 -15.912 -38.025 1.00 85.25 76 ALA A C 1
ATOM 594 O O . ALA A 1 76 ? 21.633 -16.455 -39.059 1.00 85.25 76 ALA A O 1
ATOM 595 N N . ILE A 1 77 ? 23.296 -15.908 -37.642 1.00 84.88 77 ILE A N 1
ATOM 596 C CA . ILE A 1 77 ? 24.379 -16.537 -38.416 1.00 84.88 77 ILE A CA 1
ATOM 597 C C . ILE A 1 77 ? 24.464 -18.040 -38.100 1.00 84.88 77 ILE A C 1
ATOM 599 O O . ILE A 1 77 ? 24.811 -18.838 -38.965 1.00 84.88 77 ILE A O 1
ATOM 603 N N . VAL A 1 78 ? 24.125 -18.425 -36.866 1.00 89.19 78 VAL A N 1
ATOM 604 C CA . VAL A 1 78 ? 24.169 -19.800 -36.347 1.00 89.19 78 VAL A CA 1
ATOM 605 C C . VAL A 1 78 ? 23.052 -20.010 -35.322 1.00 89.19 78 VAL A C 1
ATOM 607 O O . VAL A 1 78 ? 22.603 -19.053 -34.686 1.00 89.19 78 VAL A O 1
ATOM 610 N N . ASP A 1 79 ? 22.611 -21.256 -35.145 1.00 87.56 79 ASP A N 1
ATOM 611 C CA . ASP A 1 79 ? 21.780 -21.633 -33.999 1.00 87.56 79 ASP A CA 1
ATOM 612 C C . ASP A 1 79 ? 22.634 -21.589 -32.724 1.00 87.56 79 ASP A C 1
ATOM 614 O O . ASP A 1 79 ? 23.634 -22.292 -32.612 1.00 87.56 79 ASP A O 1
ATOM 618 N N . VAL A 1 80 ? 22.234 -20.771 -31.749 1.00 87.12 80 VAL A N 1
ATOM 619 C CA . VAL A 1 80 ? 22.939 -20.599 -30.465 1.00 87.12 80 VAL A CA 1
ATOM 620 C C . VAL A 1 80 ? 22.917 -21.885 -29.624 1.00 87.12 80 VAL A C 1
ATOM 622 O O . VAL A 1 80 ? 23.734 -22.058 -28.720 1.00 87.12 80 VAL A O 1
ATOM 625 N N . SER A 1 81 ? 21.991 -22.797 -29.925 1.00 91.06 81 SER A N 1
ATOM 626 C CA . SER A 1 81 ? 21.884 -24.112 -29.290 1.00 91.06 81 SER A CA 1
ATOM 627 C C . SER A 1 81 ? 22.990 -25.072 -29.747 1.00 91.06 81 SER A C 1
ATOM 629 O O . SER A 1 81 ? 23.340 -25.991 -29.003 1.00 91.06 81 SER A O 1
ATOM 631 N N . ASP A 1 82 ? 23.551 -24.861 -30.944 1.00 91.69 82 ASP A N 1
ATOM 632 C CA . ASP A 1 82 ? 24.705 -25.602 -31.449 1.00 91.69 82 ASP A CA 1
ATOM 633 C C . ASP A 1 82 ? 25.990 -24.902 -31.003 1.00 91.69 82 ASP A C 1
ATOM 635 O O . ASP A 1 82 ? 26.455 -23.910 -31.573 1.00 91.69 82 ASP A O 1
ATOM 639 N N . ARG A 1 83 ? 26.562 -25.444 -29.930 1.00 90.44 83 ARG A N 1
ATOM 640 C CA . ARG A 1 83 ? 27.766 -24.908 -29.310 1.00 90.44 83 ARG A CA 1
ATOM 641 C C . ARG A 1 83 ? 28.930 -24.837 -30.301 1.00 90.44 83 ARG A C 1
ATOM 643 O O . ARG A 1 83 ? 29.619 -23.821 -30.336 1.00 90.44 83 ARG A O 1
ATOM 650 N N . ASP A 1 84 ? 29.170 -25.892 -31.070 1.00 92.12 84 ASP A N 1
ATOM 651 C CA . ASP A 1 84 ? 30.368 -25.983 -31.905 1.00 92.12 84 ASP A CA 1
ATOM 652 C C . ASP A 1 84 ? 30.266 -25.033 -33.102 1.00 92.12 84 ASP A C 1
ATOM 654 O O . ASP A 1 84 ? 31.223 -24.312 -33.396 1.00 92.12 84 ASP A O 1
ATOM 658 N N . ALA A 1 85 ? 29.085 -24.947 -33.727 1.00 89.50 85 ALA A N 1
ATOM 659 C CA . ALA A 1 85 ? 28.814 -23.969 -34.781 1.00 89.50 85 ALA A CA 1
ATOM 660 C C . ALA A 1 85 ? 28.982 -22.523 -34.281 1.00 89.50 85 ALA A C 1
ATOM 662 O O . ALA A 1 85 ? 29.561 -21.685 -34.980 1.00 89.50 85 ALA A O 1
ATOM 663 N N . LEU A 1 86 ? 28.536 -22.235 -33.051 1.00 91.38 86 LEU A N 1
ATOM 664 C CA . LEU A 1 86 ? 28.717 -20.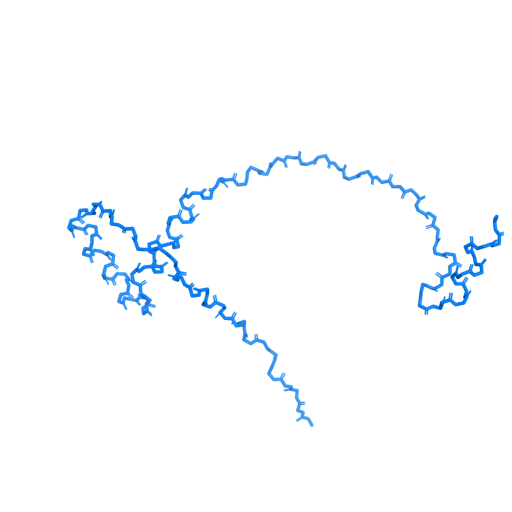928 -32.422 1.00 91.38 86 LEU A CA 1
ATOM 665 C C . LEU A 1 86 ? 30.194 -20.578 -32.218 1.00 91.38 86 LEU A C 1
ATOM 667 O O . LEU A 1 86 ? 30.618 -19.499 -32.633 1.00 91.38 86 LEU A O 1
ATOM 671 N N . TYR A 1 87 ? 30.986 -21.473 -31.619 1.00 91.38 87 TYR A N 1
ATOM 672 C CA . TYR A 1 87 ? 32.410 -21.213 -31.383 1.00 91.38 87 TYR A CA 1
ATOM 673 C C . TYR A 1 87 ? 33.186 -21.026 -32.691 1.00 91.38 87 TYR A C 1
ATOM 675 O O . TYR A 1 87 ? 33.972 -20.086 -32.800 1.00 91.38 87 TYR A O 1
ATOM 683 N N . GLN A 1 88 ? 32.903 -21.829 -33.718 1.00 91.19 88 GLN A N 1
ATOM 684 C CA . GLN A 1 88 ? 33.546 -21.676 -35.026 1.00 91.19 88 GLN A CA 1
ATOM 685 C C . GLN A 1 88 ? 33.234 -20.321 -35.670 1.00 91.19 88 GLN A C 1
ATOM 687 O O . GLN A 1 88 ? 34.146 -19.629 -36.116 1.00 91.19 88 GLN A O 1
ATOM 692 N N . ALA A 1 89 ? 31.969 -19.890 -35.670 1.00 88.31 89 ALA A N 1
ATOM 693 C CA . ALA A 1 89 ? 31.589 -18.574 -36.187 1.00 88.31 89 ALA A CA 1
ATOM 694 C C . ALA A 1 89 ? 32.195 -17.415 -35.371 1.00 88.31 89 ALA A C 1
ATOM 696 O O . ALA A 1 89 ? 32.346 -16.301 -35.882 1.00 88.31 89 ALA A O 1
ATOM 697 N N . MET A 1 90 ? 32.527 -17.657 -34.098 1.00 89.50 90 MET A N 1
ATOM 698 C CA . MET A 1 90 ? 33.177 -16.675 -33.236 1.00 89.50 90 MET A CA 1
ATOM 699 C C . MET A 1 90 ? 34.679 -16.533 -33.478 1.00 89.50 90 MET A C 1
ATOM 701 O O . MET A 1 90 ? 35.174 -15.412 -33.358 1.00 89.50 90 MET A O 1
ATOM 705 N N . GLU A 1 91 ? 35.366 -17.625 -33.811 1.00 88.44 91 GLU A N 1
ATOM 706 C CA . GLU A 1 91 ? 36.825 -17.688 -33.984 1.00 88.44 91 GLU A CA 1
ATOM 707 C C . GLU A 1 91 ? 37.284 -17.548 -35.445 1.00 88.44 91 GLU A C 1
ATOM 709 O O . GLU A 1 91 ? 38.443 -17.231 -35.691 1.00 88.44 91 GLU A O 1
ATOM 714 N N . ALA A 1 92 ? 36.397 -17.742 -36.428 1.00 73.94 92 ALA A N 1
ATOM 715 C CA . ALA A 1 92 ? 36.711 -17.637 -37.859 1.00 73.94 92 ALA A CA 1
ATOM 716 C C . ALA A 1 92 ? 36.843 -16.186 -38.386 1.00 73.94 92 ALA A C 1
ATOM 718 O O . ALA A 1 92 ? 36.672 -15.952 -39.585 1.00 73.94 92 ALA A O 1
ATOM 719 N N . ARG A 1 93 ? 37.108 -15.212 -37.510 1.00 58.44 93 ARG A N 1
ATOM 720 C CA . ARG A 1 93 ? 37.150 -13.774 -37.815 1.00 58.44 93 ARG A CA 1
ATOM 721 C C . ARG A 1 93 ? 38.442 -13.122 -37.350 1.00 58.44 93 ARG A C 1
ATOM 723 O O . ARG A 1 93 ? 38.856 -13.399 -36.206 1.00 58.44 93 ARG A O 1
#

pLDDT: mean 80.95, std 17.86, range [41.69, 98.06]

Radius of gyration: 26.64 Å; Cα contacts (8 Å, |Δi|>4): 17; chains: 1; bounding box: 51×48×58 Å

Secondary structure (DSSP, 8-state):
-----------------S--------HHHHHHHHHHHHHHT--HHHHHHHHHHHHHS-------PPPPPP-------S-TT-HHHHHHHHH--

Foldseek 3Di:
DDDDDPDPDPPPPVVPDDDDDDDDDDPVRVVVLVVVCVVVVHDSVVVVVVVVCVVPPDPPPPDVDPDDDDDCPDDDPDDPVPVVSVVCVVPVD